Protein AF-A0A4Y2X3A0-F1 (afdb_monomer_lite)

Sequence (57 aa):
MFLLLSCTIIEQVVRVFPESPKWLLSTGRYEETGRLLRNIATTNGRGLSPDYVVNLK

Structure (mmCIF, N/CA/C/O backbone):
data_AF-A0A4Y2X3A0-F1
#
_entry.id   AF-A0A4Y2X3A0-F1
#
loop_
_atom_site.group_PDB
_atom_site.id
_atom_site.type_symbol
_atom_site.label_atom_id
_atom_site.label_alt_id
_atom_site.label_comp_id
_atom_site.label_asym_id
_atom_site.label_entity_id
_atom_site.label_seq_id
_atom_site.pdbx_PDB_ins_code
_atom_site.Cartn_x
_atom_site.Cartn_y
_atom_site.Cartn_z
_atom_site.occupancy
_atom_site.B_iso_or_equiv
_atom_site.auth_seq_id
_atom_site.auth_comp_id
_atom_site.auth_asym_id
_atom_si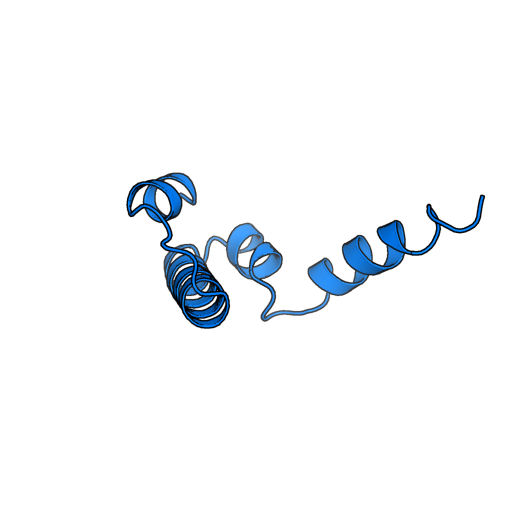te.auth_atom_id
_atom_site.pdbx_PDB_model_num
ATOM 1 N N . MET A 1 1 ? 9.434 -30.443 2.373 1.00 45.44 1 MET A N 1
ATOM 2 C CA . MET A 1 1 ? 9.055 -29.871 3.687 1.00 45.44 1 MET A CA 1
ATOM 3 C C . MET A 1 1 ? 9.935 -28.680 4.116 1.00 45.44 1 MET A C 1
ATOM 5 O O . MET A 1 1 ? 9.988 -28.376 5.292 1.00 45.44 1 MET A O 1
ATOM 9 N N . PHE A 1 2 ? 10.592 -27.965 3.186 1.00 39.25 2 PHE A N 1
ATOM 10 C CA . PHE A 1 2 ? 11.399 -26.759 3.485 1.00 39.25 2 PHE A CA 1
ATOM 11 C C . PHE A 1 2 ? 10.840 -25.469 2.850 1.00 39.25 2 PHE A C 1
ATOM 13 O O . PHE A 1 2 ? 11.335 -24.386 3.125 1.00 39.25 2 PHE A O 1
ATOM 20 N N . LEU A 1 3 ? 9.780 -25.568 2.037 1.00 42.31 3 LEU A N 1
ATOM 21 C CA . LEU A 1 3 ? 9.187 -24.429 1.315 1.00 42.31 3 LEU A CA 1
ATOM 22 C C . LEU A 1 3 ? 7.991 -23.778 2.036 1.00 42.31 3 LEU A C 1
ATOM 24 O O . LEU A 1 3 ? 7.496 -22.758 1.576 1.00 42.31 3 LEU A O 1
ATOM 28 N N . LEU A 1 4 ? 7.525 -24.342 3.157 1.00 45.69 4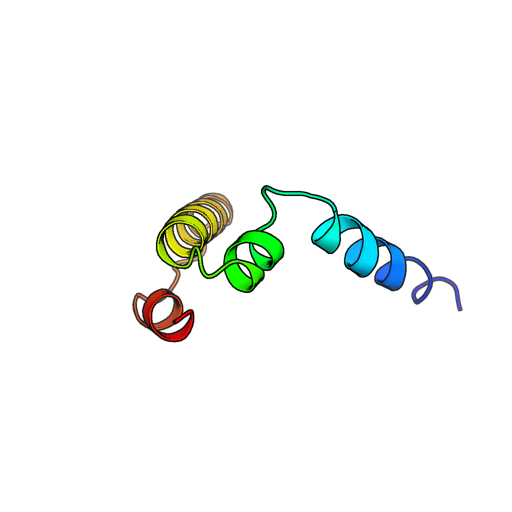 LEU A N 1
ATOM 29 C CA . LEU A 1 4 ? 6.412 -23.780 3.943 1.00 45.69 4 LEU A CA 1
ATOM 30 C C . LEU A 1 4 ? 6.885 -22.913 5.125 1.00 45.69 4 LEU A C 1
ATOM 32 O O . LEU A 1 4 ? 6.118 -22.101 5.629 1.00 45.69 4 LEU A O 1
ATOM 36 N N . LEU A 1 5 ? 8.152 -23.043 5.539 1.00 44.56 5 LEU A N 1
ATOM 37 C CA . LEU A 1 5 ? 8.731 -22.300 6.670 1.00 44.56 5 LEU A CA 1
ATOM 38 C C . LEU A 1 5 ? 9.177 -20.871 6.316 1.00 44.56 5 LEU A C 1
ATOM 40 O O . LEU A 1 5 ? 9.374 -20.059 7.213 1.00 44.56 5 LEU A O 1
ATOM 44 N N . SER A 1 6 ? 9.297 -20.531 5.031 1.00 48.41 6 SER A N 1
ATOM 45 C CA . SER A 1 6 ? 9.574 -19.156 4.591 1.00 48.41 6 SER A CA 1
ATOM 46 C C . SER A 1 6 ? 8.316 -18.283 4.514 1.00 48.41 6 SER A C 1
ATOM 48 O O . SER A 1 6 ? 8.419 -17.060 4.573 1.00 48.41 6 SER A O 1
ATOM 50 N N . CYS A 1 7 ? 7.122 -18.881 4.411 1.00 51.38 7 CYS A N 1
ATOM 51 C CA . CYS A 1 7 ? 5.884 -18.137 4.166 1.00 51.38 7 CYS A CA 1
ATOM 52 C C . CYS A 1 7 ? 5.340 -17.440 5.426 1.00 51.38 7 CYS A C 1
ATOM 54 O O . CYS A 1 7 ? 4.825 -16.326 5.341 1.00 51.38 7 CYS A O 1
ATOM 56 N N . THR A 1 8 ? 5.503 -18.037 6.610 1.00 50.81 8 THR A N 1
ATOM 57 C CA . THR A 1 8 ? 5.034 -17.455 7.881 1.00 50.81 8 THR A CA 1
ATOM 58 C C . THR A 1 8 ? 5.862 -16.255 8.338 1.00 50.81 8 THR A C 1
ATOM 60 O O . THR A 1 8 ? 5.322 -15.347 8.966 1.00 50.81 8 THR A O 1
ATOM 63 N N . ILE A 1 9 ? 7.148 -16.186 7.980 1.00 53.19 9 ILE A N 1
ATOM 64 C CA . ILE A 1 9 ? 8.001 -15.032 8.311 1.00 53.19 9 ILE A CA 1
ATOM 65 C C . ILE A 1 9 ? 7.531 -13.781 7.550 1.00 53.19 9 ILE A C 1
ATOM 67 O O . ILE A 1 9 ? 7.484 -12.692 8.123 1.00 53.19 9 ILE A O 1
ATOM 71 N N . ILE A 1 10 ? 7.097 -13.936 6.293 1.00 53.72 10 ILE A N 1
ATOM 72 C CA . ILE A 1 10 ? 6.569 -12.826 5.486 1.00 53.72 10 ILE A CA 1
ATOM 73 C C . ILE A 1 10 ? 5.276 -12.271 6.105 1.00 53.72 10 ILE A C 1
ATOM 75 O O . ILE A 1 10 ? 5.085 -11.056 6.132 1.00 53.72 10 ILE A O 1
ATOM 79 N N . GLU A 1 11 ? 4.401 -13.119 6.656 1.00 54.59 11 GLU A N 1
ATOM 80 C CA . GLU A 1 11 ? 3.167 -12.644 7.300 1.00 54.59 11 GLU A CA 1
ATOM 81 C C . GLU A 1 11 ? 3.415 -11.832 8.576 1.00 54.59 11 GLU A C 1
ATOM 83 O O . GLU A 1 11 ? 2.719 -10.842 8.814 1.00 54.59 11 GLU A O 1
ATOM 88 N N . GLN A 1 12 ? 4.412 -12.209 9.380 1.00 54.06 12 GLN A N 1
ATOM 89 C CA . GLN A 1 12 ? 4.724 -11.504 10.627 1.00 54.06 12 GLN A CA 1
ATOM 90 C C . GLN A 1 12 ? 5.473 -10.186 10.373 1.00 54.06 12 GLN A C 1
ATOM 92 O O . GLN A 1 12 ? 5.152 -9.169 10.983 1.00 54.06 12 GLN A O 1
ATOM 97 N N . VAL A 1 13 ? 6.412 -10.157 9.420 1.00 55.38 13 VAL A N 1
ATOM 98 C CA . VAL A 1 13 ? 7.197 -8.949 9.092 1.00 55.38 13 VAL A CA 1
ATOM 99 C C . VAL A 1 13 ? 6.325 -7.845 8.492 1.00 55.38 13 VAL A C 1
ATOM 101 O O . VAL A 1 13 ? 6.476 -6.672 8.833 1.00 55.38 13 VAL A O 1
ATOM 104 N N . VAL A 1 14 ? 5.361 -8.203 7.641 1.00 56.94 14 VAL A N 1
ATOM 105 C CA . VAL A 1 14 ? 4.490 -7.224 6.975 1.00 56.94 14 VAL A CA 1
ATOM 106 C C . VAL A 1 14 ? 3.524 -6.535 7.952 1.00 56.94 14 VAL A C 1
ATOM 108 O O . VAL A 1 14 ? 3.105 -5.406 7.700 1.00 56.94 14 VAL A O 1
ATOM 111 N N . ARG A 1 15 ? 3.210 -7.170 9.089 1.00 57.09 15 ARG A N 1
ATOM 112 C CA . ARG A 1 15 ? 2.377 -6.581 10.149 1.00 57.09 15 ARG A CA 1
ATOM 113 C C . ARG A 1 15 ? 3.143 -5.572 11.015 1.00 57.09 15 ARG A C 1
ATOM 115 O O . ARG A 1 15 ? 2.528 -4.662 11.559 1.00 57.09 15 ARG A O 1
ATOM 122 N N . VAL A 1 16 ? 4.462 -5.732 11.134 1.00 58.25 16 VAL A N 1
ATOM 123 C CA . VAL A 1 16 ? 5.321 -4.906 12.001 1.00 58.25 16 VAL A CA 1
ATOM 124 C C . VAL A 1 16 ? 5.910 -3.700 11.258 1.00 58.25 16 VAL A C 1
ATOM 126 O O . VAL A 1 16 ? 6.205 -2.694 11.895 1.00 58.25 16 VAL A O 1
ATOM 129 N N . PHE A 1 17 ? 6.042 -3.748 9.925 1.00 61.66 17 PHE A N 1
ATOM 130 C CA . PHE A 1 17 ? 6.546 -2.612 9.143 1.00 61.66 17 PHE A CA 1
ATOM 131 C C . PHE A 1 17 ? 5.459 -1.545 8.897 1.00 61.66 17 PHE A C 1
ATOM 133 O O . PHE A 1 17 ? 4.535 -1.805 8.118 1.00 61.66 17 PHE A O 1
ATOM 140 N N . PRO A 1 18 ? 5.591 -0.331 9.472 1.00 62.78 18 PRO A N 1
ATOM 141 C CA . PRO A 1 18 ? 4.592 0.738 9.356 1.00 62.78 18 PRO A CA 1
ATOM 142 C C . PRO A 1 18 ? 4.485 1.346 7.946 1.00 62.78 18 PRO A C 1
ATOM 144 O O . PRO A 1 18 ? 3.593 2.144 7.682 1.00 62.78 18 PRO A O 1
ATOM 147 N N . GLU A 1 19 ? 5.361 0.959 7.019 1.00 70.56 19 GLU A N 1
ATOM 148 C CA . GLU A 1 19 ? 5.360 1.439 5.629 1.00 70.56 19 GLU A CA 1
ATOM 149 C C . GLU A 1 19 ? 4.867 0.388 4.627 1.00 70.56 19 GLU A C 1
ATOM 151 O O . GLU A 1 19 ? 4.845 0.622 3.417 1.00 70.56 19 GLU A O 1
ATOM 156 N N . SER A 1 20 ? 4.478 -0.800 5.099 1.00 78.00 20 SER A N 1
ATOM 157 C CA . SER A 1 20 ? 4.008 -1.836 4.187 1.00 78.00 20 SER A CA 1
ATOM 158 C C . SER A 1 20 ? 2.628 -1.466 3.612 1.00 78.00 20 SER A C 1
ATOM 160 O O . SER A 1 20 ? 1.770 -0.954 4.341 1.00 78.00 20 SER A O 1
ATOM 162 N N . PRO A 1 21 ? 2.338 -1.784 2.333 1.00 78.56 21 PRO A N 1
ATOM 163 C CA . PRO A 1 21 ? 1.016 -1.541 1.752 1.00 78.56 21 PRO A CA 1
ATOM 164 C C . PRO A 1 21 ? -0.118 -2.188 2.562 1.00 78.56 21 PRO A C 1
ATOM 166 O O . PRO A 1 21 ? -1.207 -1.636 2.660 1.00 78.56 21 PRO A O 1
ATOM 169 N N . LYS A 1 22 ? 0.132 -3.353 3.181 1.00 80.25 22 LYS A N 1
ATOM 170 C CA . LYS A 1 22 ? -0.866 -4.043 4.013 1.00 80.25 22 LYS A CA 1
ATOM 171 C C . LYS A 1 22 ? -1.139 -3.311 5.328 1.00 80.25 22 LYS A C 1
ATOM 173 O O . LYS A 1 22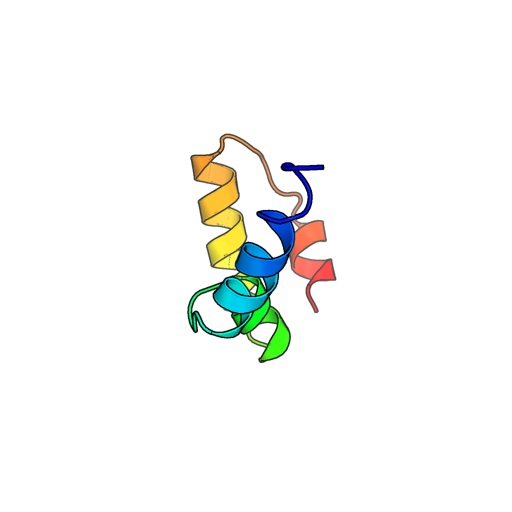 ? -2.287 -3.286 5.760 1.00 80.25 22 LYS A O 1
ATOM 178 N N . TRP A 1 23 ? -0.126 -2.712 5.952 1.00 83.06 23 TRP A N 1
ATOM 179 C CA . TRP A 1 23 ? -0.328 -1.908 7.158 1.00 83.06 23 TRP A CA 1
ATOM 180 C C . TRP A 1 23 ? -1.122 -0.634 6.840 1.00 83.06 23 TRP A C 1
ATOM 182 O O . TRP A 1 23 ? -2.097 -0.321 7.528 1.00 83.06 23 TRP A O 1
ATOM 192 N N . LEU A 1 24 ? -0.782 0.045 5.739 1.00 82.81 24 LEU A N 1
ATOM 193 C CA . LEU A 1 24 ? -1.519 1.221 5.262 1.00 82.81 24 LEU A CA 1
ATOM 194 C C . LEU A 1 24 ? -2.987 0.895 4.933 1.00 82.81 24 LEU A C 1
ATOM 196 O O . LEU A 1 24 ? -3.877 1.668 5.281 1.00 82.81 24 LEU A O 1
ATOM 200 N N . LEU A 1 25 ? -3.257 -0.286 4.363 1.00 82.56 25 LEU A N 1
ATOM 201 C CA . LEU A 1 25 ? -4.624 -0.787 4.180 1.00 82.56 25 LEU A CA 1
ATOM 202 C C . LEU A 1 25 ? -5.338 -1.010 5.514 1.00 82.56 25 LEU A C 1
ATOM 204 O O . LEU A 1 25 ? -6.458 -0.546 5.696 1.00 82.56 25 LEU A O 1
ATOM 208 N N . SER A 1 26 ? -4.682 -1.673 6.469 1.00 81.38 26 SER A N 1
ATOM 209 C CA . SER A 1 26 ? -5.277 -1.971 7.780 1.00 81.38 26 SER A CA 1
ATOM 210 C C . SER A 1 26 ? -5.574 -0.730 8.630 1.00 81.38 26 SER A C 1
ATOM 212 O O . SER A 1 26 ? -6.432 -0.778 9.505 1.00 81.38 26 SER A O 1
ATOM 214 N N . THR A 1 27 ? -4.891 0.384 8.362 1.00 84.12 27 THR A N 1
ATOM 215 C CA . THR A 1 27 ? -5.094 1.675 9.039 1.00 84.12 27 THR A CA 1
ATOM 216 C C . THR A 1 27 ? -6.077 2.594 8.310 1.00 84.12 27 THR A C 1
ATOM 218 O O . THR A 1 27 ? -6.352 3.692 8.788 1.00 84.12 27 THR A O 1
ATOM 221 N N . GLY A 1 28 ? -6.619 2.168 7.162 1.00 84.19 28 GLY A N 1
ATOM 222 C CA . GLY A 1 28 ? -7.547 2.961 6.350 1.00 84.19 28 GLY A CA 1
ATOM 223 C C . GLY A 1 28 ? -6.880 4.070 5.528 1.00 84.19 28 GLY A C 1
ATOM 224 O O . GLY A 1 28 ? -7.560 4.955 5.005 1.00 84.19 28 GLY A O 1
ATOM 225 N N . ARG A 1 29 ? -5.548 4.049 5.376 1.00 85.38 29 ARG A N 1
ATOM 226 C CA . ARG A 1 29 ? -4.773 5.026 4.587 1.00 85.38 29 ARG A CA 1
ATOM 227 C C . ARG A 1 29 ? -4.735 4.628 3.107 1.00 85.38 29 ARG A C 1
ATOM 229 O O . ARG A 1 29 ? -3.675 4.411 2.513 1.00 85.38 29 ARG A O 1
ATOM 236 N N . TYR A 1 30 ? -5.912 4.533 2.490 1.00 84.38 30 TYR A N 1
ATOM 237 C CA . TYR A 1 30 ? -6.085 4.022 1.124 1.00 84.38 30 TYR A CA 1
ATOM 238 C C . TYR A 1 30 ? -5.408 4.876 0.047 1.00 84.38 30 TYR A C 1
ATOM 240 O O . TYR A 1 30 ? -4.861 4.337 -0.912 1.00 84.38 30 TYR A O 1
ATOM 248 N N . GLU A 1 31 ? -5.392 6.201 0.210 1.00 83.88 31 GLU A N 1
ATOM 249 C CA . GLU A 1 31 ? -4.775 7.107 -0.766 1.00 83.88 31 GLU A CA 1
ATOM 250 C C . GLU A 1 31 ? -3.257 6.891 -0.861 1.00 83.88 31 GLU A C 1
ATOM 252 O O . GLU A 1 31 ? -2.697 6.754 -1.950 1.00 83.88 31 GLU A O 1
ATOM 257 N N . GLU A 1 32 ? -2.590 6.808 0.290 1.00 83.88 32 GLU A N 1
ATOM 258 C CA . GLU A 1 32 ? -1.146 6.597 0.362 1.00 83.88 32 GLU A CA 1
ATOM 259 C C . GLU A 1 32 ? -0.770 5.183 -0.091 1.00 83.88 32 GLU A C 1
ATOM 261 O O . GLU A 1 32 ? 0.177 5.011 -0.861 1.00 83.88 32 GLU A O 1
ATOM 266 N N . THR A 1 33 ? -1.593 4.191 0.269 1.00 87.44 33 THR A N 1
ATOM 267 C CA . THR A 1 33 ? -1.483 2.825 -0.260 1.00 87.44 33 THR A CA 1
ATOM 268 C C . THR A 1 33 ? -1.553 2.822 -1.789 1.00 87.44 33 THR A C 1
ATOM 270 O O . THR A 1 33 ? -0.717 2.207 -2.450 1.00 87.44 33 THR A O 1
ATOM 273 N N . GLY A 1 34 ? -2.524 3.529 -2.373 1.00 85.69 34 GLY A N 1
ATOM 274 C CA . GLY A 1 34 ? -2.699 3.622 -3.820 1.00 85.69 34 GLY A CA 1
ATOM 275 C C . GLY A 1 34 ? -1.497 4.258 -4.521 1.00 85.69 34 GLY A C 1
ATOM 276 O O . GLY A 1 34 ? -1.053 3.751 -5.552 1.00 85.69 34 GLY A O 1
ATOM 277 N N . ARG A 1 35 ? -0.922 5.325 -3.947 1.00 85.19 35 ARG A N 1
ATOM 278 C CA . ARG A 1 35 ? 0.312 5.957 -4.456 1.00 85.19 35 ARG A CA 1
ATOM 279 C C . ARG A 1 35 ? 1.500 4.996 -4.401 1.00 85.19 35 ARG A C 1
ATOM 281 O O . ARG A 1 35 ? 2.209 4.852 -5.395 1.00 85.19 35 ARG A O 1
ATOM 288 N N . LEU A 1 36 ? 1.685 4.305 -3.277 1.00 85.75 36 LEU A N 1
ATOM 289 C CA . LEU A 1 36 ? 2.761 3.333 -3.089 1.00 85.75 36 LEU A CA 1
ATOM 290 C C . LEU A 1 36 ? 2.637 2.164 -4.079 1.00 85.75 36 LEU A C 1
ATOM 292 O O . LEU A 1 36 ? 3.605 1.820 -4.753 1.00 85.75 36 LEU A O 1
ATOM 296 N N . LEU A 1 37 ? 1.436 1.598 -4.229 1.00 84.94 37 LEU A N 1
ATOM 297 C CA . LEU A 1 37 ? 1.166 0.509 -5.172 1.00 84.94 37 LEU A CA 1
ATOM 298 C C . LEU A 1 37 ? 1.366 0.952 -6.623 1.00 84.94 37 LEU A C 1
ATOM 300 O O . LEU A 1 37 ? 1.946 0.197 -7.402 1.00 84.94 37 LEU A O 1
ATOM 304 N N . ARG A 1 38 ? 0.973 2.183 -6.978 1.00 85.00 38 ARG A N 1
ATOM 305 C C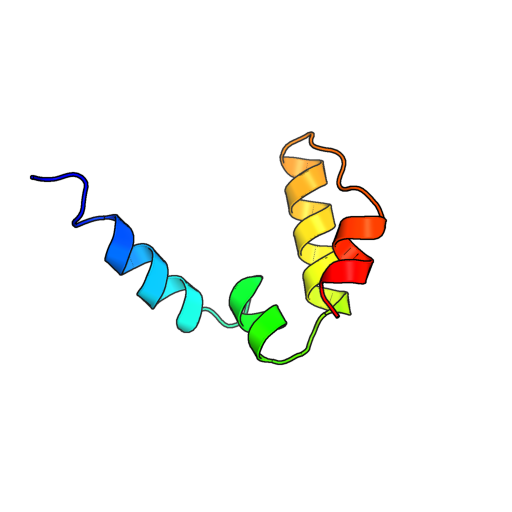A . ARG A 1 38 ? 1.264 2.770 -8.295 1.00 85.00 38 ARG A CA 1
ATOM 306 C C . ARG A 1 38 ? 2.764 2.849 -8.550 1.00 85.00 38 ARG A C 1
ATOM 308 O O . ARG A 1 38 ? 3.205 2.416 -9.607 1.00 85.00 38 ARG A O 1
ATOM 315 N N . ASN A 1 39 ? 3.543 3.335 -7.587 1.00 85.00 39 ASN A N 1
ATOM 316 C CA . ASN A 1 39 ? 4.997 3.415 -7.722 1.00 85.00 39 ASN A CA 1
ATOM 317 C C . ASN A 1 39 ? 5.625 2.028 -7.888 1.00 85.00 39 ASN A C 1
ATOM 319 O O . ASN A 1 39 ? 6.423 1.827 -8.798 1.00 85.00 39 ASN A O 1
ATOM 323 N N . ILE A 1 40 ? 5.217 1.054 -7.068 1.00 85.44 40 ILE A N 1
ATOM 324 C CA . ILE A 1 40 ? 5.676 -0.338 -7.170 1.00 85.44 40 ILE A CA 1
ATOM 325 C C . ILE A 1 40 ? 5.349 -0.917 -8.551 1.00 85.44 40 ILE A C 1
ATOM 327 O O . ILE A 1 40 ? 6.187 -1.577 -9.160 1.00 85.44 40 ILE A O 1
ATOM 331 N N . ALA A 1 41 ? 4.145 -0.671 -9.062 1.00 85.19 41 ALA A N 1
ATOM 332 C CA . ALA A 1 41 ? 3.731 -1.162 -10.367 1.00 85.19 41 ALA A CA 1
ATOM 333 C C . ALA A 1 41 ? 4.529 -0.526 -11.511 1.00 85.19 41 ALA A C 1
ATOM 335 O O . ALA A 1 41 ? 5.029 -1.260 -12.361 1.00 85.19 41 ALA A O 1
ATOM 336 N N . THR A 1 42 ? 4.741 0.794 -11.476 1.00 84.88 42 THR A N 1
ATOM 337 C CA . THR A 1 42 ? 5.600 1.508 -12.433 1.00 84.88 42 THR A CA 1
ATOM 338 C C . THR A 1 42 ? 7.025 0.958 -12.418 1.00 84.88 42 THR A C 1
ATOM 340 O O . THR A 1 42 ? 7.563 0.646 -13.477 1.00 84.88 42 THR A O 1
ATOM 343 N N . THR A 1 43 ? 7.619 0.761 -11.237 1.00 83.94 43 THR A N 1
ATOM 344 C CA . THR A 1 43 ? 8.964 0.175 -11.093 1.00 83.94 43 THR A CA 1
ATOM 345 C C . THR A 1 43 ? 9.028 -1.249 -11.644 1.00 83.94 43 THR A C 1
ATOM 347 O O . THR A 1 43 ? 10.008 -1.627 -12.278 1.00 83.94 43 THR A O 1
ATOM 350 N N . ASN A 1 44 ? 7.963 -2.029 -11.460 1.00 84.00 44 ASN A N 1
ATOM 351 C CA . ASN A 1 44 ? 7.853 -3.392 -11.979 1.00 84.00 44 ASN A CA 1
ATOM 352 C C . ASN A 1 44 ? 7.405 -3.457 -13.453 1.00 84.00 44 ASN A C 1
ATOM 354 O O . ASN A 1 44 ? 7.157 -4.552 -13.961 1.00 84.00 44 ASN A O 1
ATOM 358 N N . GLY A 1 45 ? 7.248 -2.314 -14.133 1.00 84.06 45 GLY A N 1
ATOM 359 C CA . GLY A 1 45 ? 6.800 -2.243 -15.526 1.00 84.06 45 GLY A CA 1
ATOM 360 C C . GLY A 1 45 ? 5.367 -2.737 -15.756 1.00 84.06 45 GLY A C 1
ATOM 361 O O . GLY A 1 45 ? 5.015 -3.103 -16.875 1.00 84.06 45 GLY A O 1
ATOM 362 N N . ARG A 1 46 ? 4.531 -2.788 -14.711 1.00 79.50 46 ARG A N 1
ATOM 363 C CA . ARG A 1 46 ? 3.123 -3.193 -14.802 1.00 79.50 46 ARG A CA 1
ATOM 364 C C . ARG A 1 46 ? 2.211 -1.974 -14.701 1.00 79.50 46 ARG A C 1
ATOM 366 O O . ARG A 1 46 ? 2.359 -1.149 -13.807 1.00 79.50 46 ARG A O 1
ATOM 373 N N . GLY A 1 47 ? 1.226 -1.885 -15.591 1.00 74.56 47 GLY A N 1
ATOM 374 C CA . GLY A 1 47 ? 0.147 -0.906 -15.469 1.00 74.56 47 GLY A CA 1
ATOM 375 C C . GLY A 1 47 ? -0.884 -1.379 -14.445 1.00 74.56 47 GLY A C 1
ATOM 376 O O . GLY A 1 47 ? -1.451 -2.458 -14.604 1.00 74.56 47 GLY A O 1
ATOM 377 N N . LEU A 1 48 ? -1.131 -0.594 -13.395 1.00 76.75 48 LEU A N 1
ATOM 378 C CA . LEU A 1 48 ? -2.279 -0.821 -12.511 1.00 76.75 48 LEU A CA 1
ATOM 379 C C . LEU A 1 48 ? -3.522 -0.168 -13.111 1.00 76.75 48 LEU A C 1
ATOM 381 O O . LEU A 1 48 ? -3.483 1.015 -13.454 1.00 76.75 48 LEU A O 1
ATOM 385 N N . SER A 1 49 ? -4.623 -0.923 -13.200 1.00 76.06 49 SER A N 1
ATOM 386 C CA . SER A 1 49 ? -5.909 -0.350 -13.608 1.00 76.06 49 SER A CA 1
ATOM 387 C C . SER A 1 49 ? -6.355 0.698 -12.582 1.00 76.06 49 SER A C 1
ATOM 389 O O . SER A 1 49 ? -6.206 0.453 -11.379 1.00 76.06 49 SER A O 1
ATOM 391 N N . PRO A 1 50 ? -6.931 1.838 -13.002 1.00 68.94 50 PRO A N 1
ATOM 392 C CA . PRO A 1 50 ? -7.523 2.821 -12.092 1.00 68.94 50 PRO A CA 1
ATOM 393 C C . PRO A 1 50 ? -8.528 2.196 -11.113 1.00 68.94 50 PRO A C 1
ATOM 395 O O . PRO A 1 50 ? -8.589 2.595 -9.950 1.00 68.94 50 PRO A O 1
ATOM 398 N N . ASP A 1 51 ? -9.233 1.151 -11.553 1.00 72.88 51 ASP A N 1
ATOM 399 C CA . ASP A 1 51 ? -10.224 0.410 -10.764 1.00 72.88 51 ASP A CA 1
ATOM 400 C C . ASP A 1 51 ? -9.609 -0.303 -9.559 1.00 72.88 51 ASP A C 1
ATOM 402 O O . ASP A 1 51 ? -10.276 -0.508 -8.547 1.00 72.88 51 ASP A O 1
ATOM 406 N N . TYR A 1 52 ? -8.325 -0.663 -9.632 1.00 72.31 52 TYR A N 1
ATOM 407 C CA . TYR A 1 52 ? -7.637 -1.316 -8.524 1.00 72.31 52 TYR A C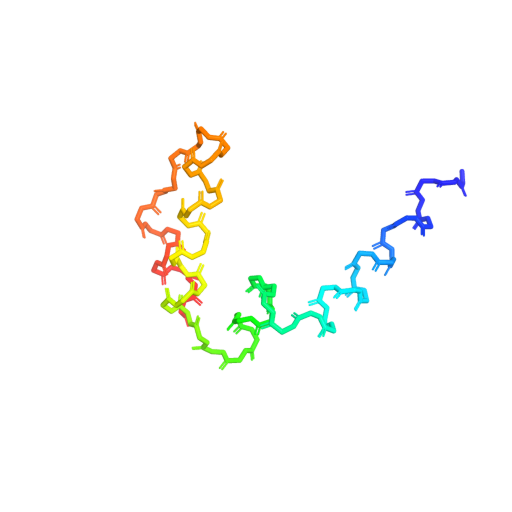A 1
ATOM 408 C C . TYR A 1 52 ? -7.541 -0.388 -7.312 1.00 72.31 52 TYR A C 1
ATOM 410 O O . TYR A 1 52 ? -7.723 -0.844 -6.194 1.00 72.31 52 TYR A O 1
ATOM 418 N N . VAL A 1 53 ? -7.328 0.917 -7.522 1.00 67.00 53 VAL A N 1
ATOM 419 C CA . VAL A 1 53 ? -7.252 1.903 -6.431 1.00 67.00 53 VAL A CA 1
ATOM 420 C C . VAL A 1 53 ? -8.633 2.181 -5.832 1.00 67.00 53 VAL A C 1
ATOM 422 O O . VAL A 1 53 ? -8.746 2.389 -4.628 1.00 67.00 53 VAL A O 1
ATOM 425 N N . VAL A 1 54 ? -9.685 2.148 -6.655 1.00 63.81 54 VAL A N 1
ATOM 426 C CA . VAL A 1 54 ? -11.079 2.332 -6.215 1.00 63.81 54 VAL A CA 1
ATOM 427 C C . VAL A 1 54 ? -11.541 1.168 -5.336 1.00 63.81 54 VAL A C 1
ATOM 429 O O . VAL A 1 54 ? -12.204 1.398 -4.332 1.00 63.81 54 VAL A O 1
ATOM 432 N N . ASN A 1 55 ? -11.126 -0.059 -5.665 1.00 68.75 55 ASN A N 1
ATOM 433 C CA . ASN A 1 55 ? -11.441 -1.266 -4.895 1.00 68.75 55 ASN A CA 1
ATOM 434 C C . ASN A 1 55 ? -10.634 -1.419 -3.592 1.00 68.75 55 ASN A C 1
ATOM 436 O O . ASN A 1 55 ? -10.838 -2.393 -2.873 1.00 68.75 55 ASN A O 1
ATOM 440 N N . LEU A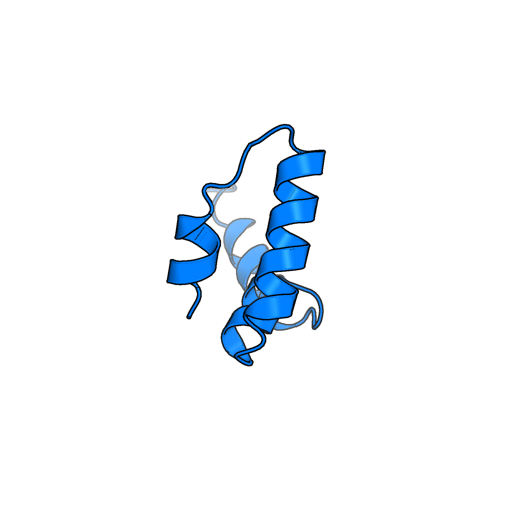 1 56 ? -9.702 -0.507 -3.283 1.00 68.62 56 LEU A N 1
ATOM 441 C CA . LEU A 1 56 ? -9.001 -0.528 -1.992 1.00 68.62 56 LEU A CA 1
ATOM 442 C C . LEU A 1 56 ? -9.860 0.039 -0.855 1.00 68.62 56 LEU A C 1
ATOM 444 O O . LEU A 1 56 ? -9.505 -0.190 0.293 1.00 68.62 56 LEU A O 1
ATOM 448 N N . LYS A 1 57 ? -10.918 0.794 -1.170 1.00 58.78 57 LYS A N 1
ATOM 449 C CA . LYS A 1 57 ? -11.775 1.519 -0.223 1.00 58.78 57 LYS A CA 1
ATOM 450 C C . LYS A 1 57 ? -12.900 0.640 0.316 1.00 58.78 57 LYS A C 1
ATOM 452 O O . LYS A 1 57 ? -13.201 0.789 1.521 1.00 58.78 57 LYS A O 1
#

Organism: Araneus ventricosus (NCBI:txid182803)

Radius of gyration: 13.51 Å; chains: 1; bounding box: 23×37×28 Å

Foldseek 3Di:
DPVVVVPVVVVVVLCPDCQHLVNCLVVVVLVSSVVVVCVVCVVVVHDDDPVVSVVSD

Secondary structure (DSSP, 8-state):
--SSTTHHHHHHHHHH-TTSHHHHHHTT-HHHHHHHHHHHHHHTT-PPPHHHHHTT-

pLDDT: mean 70.75, std 14.52, range [39.25, 87.44]